Protein AF-A0A540NA92-F1 (afdb_monomer)

pLDDT: mean 74.63, std 14.74, range [37.34, 93.62]

Nearest PDB structures (foldseek):
  7d6d-assembly1_A  TM=3.700E-01  e=7.786E+00  Mus musculus

Structure (mmCIF, N/CA/C/O backbone):
data_AF-A0A540NA92-F1
#
_entry.id   AF-A0A540NA92-F1
#
loop_
_atom_site.group_PDB
_atom_site.id
_atom_site.type_symbol
_atom_site.label_atom_id
_atom_site.label_alt_id
_atom_site.label_comp_id
_atom_site.label_asym_id
_atom_site.label_entity_id
_atom_site.label_seq_id
_atom_site.pdbx_PDB_ins_code
_atom_site.Cartn_x
_atom_site.Cartn_y
_atom_site.Cartn_z
_atom_site.occupancy
_atom_site.B_iso_or_equiv
_atom_site.auth_seq_id
_atom_site.auth_comp_id
_atom_site.auth_asym_id
_atom_site.auth_atom_id
_atom_site.pdbx_PDB_model_num
ATOM 1 N N . MET A 1 1 ? -43.901 -8.564 110.810 1.00 40.88 1 MET A N 1
ATOM 2 C CA . MET A 1 1 ? -44.054 -8.806 109.359 1.00 40.88 1 MET A CA 1
ATOM 3 C C . MET A 1 1 ? -42.676 -8.708 108.721 1.00 40.88 1 MET A C 1
ATOM 5 O O . MET A 1 1 ? -42.005 -7.708 108.930 1.00 40.88 1 MET A O 1
ATOM 9 N N . ASN A 1 2 ? -42.233 -9.790 108.076 1.00 37.34 2 ASN A N 1
ATOM 10 C CA . ASN A 1 2 ? -40.935 -9.941 107.403 1.00 37.34 2 ASN A CA 1
ATOM 11 C C . ASN A 1 2 ? -40.952 -9.217 106.027 1.00 37.34 2 ASN A C 1
ATOM 13 O O . ASN A 1 2 ? -42.042 -9.005 105.492 1.00 37.34 2 ASN A O 1
ATOM 17 N N . PRO A 1 3 ? -39.788 -8.841 105.460 1.00 61.97 3 PRO A N 1
ATOM 18 C CA . PRO A 1 3 ? -39.628 -7.913 104.341 1.00 61.97 3 PRO A CA 1
ATOM 19 C C . PRO A 1 3 ? -39.564 -8.629 102.982 1.00 61.97 3 PRO A C 1
ATOM 21 O O . PRO A 1 3 ? -39.355 -9.839 102.914 1.00 61.97 3 PRO A O 1
ATOM 24 N N . SER A 1 4 ? -39.696 -7.891 101.874 1.00 44.28 4 SER A N 1
ATOM 25 C CA . SER A 1 4 ? -39.421 -8.401 100.518 1.00 44.28 4 SER A CA 1
ATOM 26 C C . SER A 1 4 ? -39.022 -7.279 99.543 1.00 44.28 4 SER A C 1
ATOM 28 O O . SER A 1 4 ? -39.857 -6.530 99.051 1.00 44.28 4 SER A O 1
ATOM 30 N N . ASN A 1 5 ? -37.705 -7.151 99.349 1.00 42.91 5 ASN A N 1
ATOM 31 C CA . ASN A 1 5 ? -36.943 -7.048 98.087 1.00 42.91 5 ASN A CA 1
ATOM 32 C C . ASN A 1 5 ? -37.731 -6.962 96.746 1.00 42.91 5 ASN A C 1
ATOM 34 O O . ASN A 1 5 ? -38.586 -7.807 96.507 1.00 42.91 5 ASN A O 1
ATOM 38 N N . ILE A 1 6 ? -37.433 -6.011 95.827 1.00 49.69 6 ILE A N 1
ATOM 39 C CA . ILE A 1 6 ? -36.539 -6.095 94.610 1.00 49.69 6 ILE A CA 1
ATOM 40 C C . ILE A 1 6 ? -37.362 -5.716 93.334 1.00 49.69 6 ILE A C 1
ATOM 42 O O . ILE A 1 6 ? -38.551 -6.019 93.335 1.00 49.69 6 ILE A O 1
ATOM 46 N N . PRO A 1 7 ? -36.830 -5.172 92.201 1.00 52.94 7 PRO A N 1
ATOM 47 C CA . PRO A 1 7 ? -35.612 -4.383 91.945 1.00 52.94 7 PRO A CA 1
ATOM 48 C C . PRO A 1 7 ? -35.757 -3.199 90.935 1.00 52.94 7 PRO A C 1
ATOM 50 O O . PRO A 1 7 ? -36.749 -2.995 90.243 1.00 52.94 7 PRO A O 1
ATOM 53 N N . ASN A 1 8 ? -34.641 -2.476 90.815 1.00 50.91 8 ASN A N 1
ATOM 54 C CA . ASN A 1 8 ? -34.180 -1.569 89.756 1.00 50.91 8 ASN A CA 1
ATOM 55 C C . ASN A 1 8 ? -34.367 -2.108 88.311 1.00 50.91 8 ASN A C 1
ATOM 57 O O . ASN A 1 8 ? -33.889 -3.202 88.011 1.00 50.91 8 ASN A O 1
ATOM 61 N N . ASN A 1 9 ? -34.950 -1.319 87.394 1.00 48.47 9 ASN A N 1
ATOM 62 C CA . ASN A 1 9 ? -34.928 -1.602 85.951 1.00 48.47 9 ASN A CA 1
ATOM 63 C C . ASN A 1 9 ? -34.452 -0.376 85.152 1.00 48.47 9 ASN A C 1
ATOM 65 O O . ASN A 1 9 ? -35.141 0.637 85.025 1.00 48.47 9 ASN A O 1
ATOM 69 N N . ARG A 1 10 ? -33.228 -0.492 84.630 1.00 47.97 10 ARG A N 1
ATOM 70 C CA . ARG A 1 10 ? -32.594 0.453 83.712 1.00 47.97 10 ARG A CA 1
ATOM 71 C C . ARG A 1 10 ? -33.172 0.214 82.320 1.00 47.97 10 ARG A C 1
ATOM 73 O O . ARG A 1 10 ? -32.903 -0.818 81.711 1.00 47.97 10 ARG A O 1
ATOM 80 N N . ASN A 1 11 ? -33.910 1.188 81.799 1.00 50.62 11 ASN A N 1
ATOM 81 C CA . ASN A 1 11 ? -34.431 1.142 80.437 1.00 50.62 11 ASN A CA 1
ATOM 82 C C . ASN A 1 11 ? -33.278 1.146 79.418 1.00 50.62 11 ASN A C 1
ATOM 84 O O . ASN A 1 11 ? -32.727 2.190 79.066 1.00 50.62 11 ASN A O 1
ATOM 88 N N . HIS A 1 12 ? -32.915 -0.044 78.938 1.00 53.50 12 HIS A N 1
ATOM 89 C CA . HIS A 1 12 ? -32.041 -0.238 77.790 1.00 53.50 12 HIS A CA 1
ATOM 90 C C . HIS A 1 12 ? -32.767 0.214 76.519 1.00 53.50 12 HIS A C 1
ATOM 92 O O . HIS A 1 12 ? -33.680 -0.444 76.025 1.00 53.50 12 HIS A O 1
ATOM 98 N N . ARG A 1 13 ? -32.336 1.350 75.967 1.00 54.34 13 ARG A N 1
ATOM 99 C CA . ARG A 1 13 ? -32.682 1.779 74.609 1.00 54.34 13 ARG A CA 1
ATOM 100 C C . ARG A 1 13 ? -32.098 0.758 73.620 1.00 54.34 13 ARG A C 1
ATOM 102 O O . ARG A 1 13 ? -30.876 0.599 73.614 1.00 54.34 13 ARG A O 1
ATOM 109 N N . PRO A 1 14 ? -32.897 0.091 72.770 1.00 51.38 14 PRO A N 1
ATOM 110 C CA . PRO A 1 14 ? -32.334 -0.779 71.752 1.00 51.38 14 PRO A CA 1
ATOM 111 C C . PRO A 1 14 ? -31.617 0.092 70.715 1.00 51.38 14 PRO A C 1
ATOM 113 O O . PRO A 1 14 ? -32.213 0.949 70.055 1.00 51.38 14 PRO A O 1
ATOM 116 N N . SER A 1 15 ? -30.306 -0.092 70.603 1.00 57.72 15 SER A N 1
ATOM 117 C CA . SER A 1 15 ? -29.506 0.437 69.508 1.00 57.72 15 SER A CA 1
ATOM 118 C C . SER A 1 15 ? -30.006 -0.189 68.202 1.00 57.72 15 SER A C 1
ATOM 120 O O . SER A 1 15 ? -30.020 -1.407 68.043 1.00 57.72 15 SER A O 1
ATOM 122 N N . LYS A 1 16 ? -30.448 0.647 67.252 1.00 57.94 16 LYS A N 1
ATOM 123 C CA . LYS A 1 16 ? -30.740 0.222 65.874 1.00 57.94 16 LYS A CA 1
ATOM 124 C C . LYS A 1 16 ? -29.472 -0.408 65.290 1.00 57.94 16 LYS A C 1
ATOM 126 O O . LYS A 1 16 ? -28.548 0.311 64.913 1.00 57.94 16 LYS A O 1
ATOM 131 N N . VAL A 1 17 ? -29.430 -1.735 65.206 1.00 61.34 17 VAL A N 1
ATOM 132 C CA . VAL A 1 17 ? -28.401 -2.452 64.450 1.00 61.34 17 VAL A CA 1
ATOM 133 C C . VAL A 1 17 ? -28.654 -2.152 62.976 1.00 61.34 17 VAL A C 1
ATOM 135 O O . VAL A 1 17 ? -29.637 -2.595 62.387 1.00 61.34 17 VAL A O 1
ATOM 138 N N . ARG A 1 18 ? -27.803 -1.304 62.396 1.00 61.91 18 ARG A N 1
ATOM 139 C CA . ARG A 1 18 ? -27.810 -0.994 60.965 1.00 61.91 18 ARG A CA 1
ATOM 140 C C . ARG A 1 18 ? -27.461 -2.298 60.230 1.00 61.91 18 ARG A C 1
ATOM 142 O O . ARG A 1 18 ? -26.431 -2.883 60.569 1.00 61.91 18 ARG A O 1
ATOM 149 N N . PRO A 1 19 ? -28.281 -2.787 59.281 1.00 62.75 19 PRO A N 1
ATOM 150 C CA . PRO A 1 19 ? -27.953 -4.012 58.565 1.00 62.75 19 PRO A CA 1
ATOM 151 C C . PRO A 1 19 ? -26.602 -3.835 57.856 1.00 62.75 19 PRO A C 1
ATOM 153 O O . PRO A 1 19 ? -26.293 -2.722 57.409 1.00 62.75 19 PRO A O 1
ATOM 156 N N . PRO A 1 20 ? -25.771 -4.888 57.777 1.00 63.50 20 PRO A N 1
ATOM 157 C CA . PRO A 1 20 ? -24.495 -4.803 57.091 1.00 63.50 20 PRO A CA 1
ATOM 158 C C . PRO A 1 20 ? -24.763 -4.420 55.638 1.00 63.50 20 PRO A C 1
ATOM 160 O O . PRO A 1 20 ? -25.493 -5.104 54.922 1.00 63.50 20 PRO A O 1
ATOM 163 N N . LEU A 1 21 ? -24.200 -3.287 55.216 1.00 64.69 21 LEU A N 1
ATOM 164 C CA . LEU A 1 21 ? -24.206 -2.879 53.820 1.00 64.69 21 LEU A CA 1
ATOM 165 C C . LEU A 1 21 ? -23.553 -4.010 53.024 1.00 64.69 21 LEU A C 1
ATOM 167 O O . LEU A 1 21 ? -22.350 -4.247 53.157 1.00 64.69 21 LEU A O 1
ATOM 171 N N . SER A 1 22 ? -24.362 -4.719 52.236 1.00 61.19 22 SER A N 1
ATOM 172 C CA . SER A 1 22 ? -23.887 -5.636 51.208 1.00 61.19 22 SER A CA 1
ATOM 173 C C . SER A 1 22 ? -22.955 -4.840 50.302 1.00 61.19 22 SER A C 1
ATOM 175 O O . SER A 1 22 ? -23.389 -3.995 49.512 1.00 61.19 22 SER A O 1
ATOM 177 N N . ARG A 1 23 ? -21.648 -5.025 50.499 1.00 59.03 23 ARG A N 1
ATOM 178 C CA . ARG A 1 23 ? -20.625 -4.443 49.641 1.00 59.03 23 ARG A CA 1
ATOM 179 C C . ARG A 1 23 ? -20.808 -5.088 48.277 1.00 59.03 23 ARG A C 1
ATOM 181 O O . ARG A 1 23 ? -20.416 -6.230 48.077 1.00 59.03 23 ARG A O 1
ATOM 188 N N . HIS A 1 24 ? -21.423 -4.353 47.354 1.00 62.16 24 HIS A N 1
ATOM 189 C CA . HIS A 1 24 ? -21.333 -4.672 45.940 1.00 62.16 24 HIS A CA 1
ATOM 190 C C . HIS A 1 24 ? -19.855 -4.640 45.572 1.00 62.16 24 HIS A C 1
ATOM 1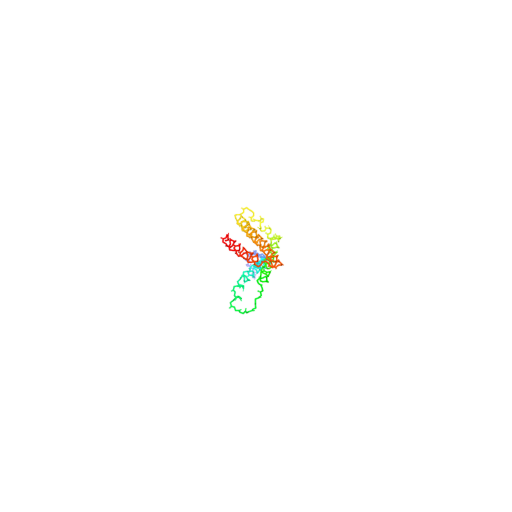92 O O . HIS A 1 24 ? -19.236 -3.574 45.542 1.00 62.16 24 HIS A O 1
ATOM 198 N N . THR A 1 25 ? -19.291 -5.816 45.327 1.00 53.84 25 THR A N 1
ATOM 199 C CA . THR A 1 25 ? -17.990 -5.977 44.695 1.00 53.84 25 THR A CA 1
ATOM 200 C C . THR A 1 25 ? -18.099 -5.346 43.313 1.00 53.84 25 THR A C 1
ATOM 202 O O . THR A 1 25 ? -18.573 -5.968 42.367 1.00 53.84 25 THR A O 1
ATOM 205 N N . ARG A 1 26 ? -17.750 -4.062 43.198 1.00 58.91 26 ARG A N 1
ATOM 206 C CA . ARG A 1 26 ? -17.589 -3.421 41.897 1.00 58.91 26 ARG A CA 1
ATOM 207 C C . ARG A 1 26 ? -16.410 -4.116 41.236 1.00 58.91 26 ARG A C 1
ATOM 209 O O . ARG A 1 26 ? -15.281 -3.989 41.700 1.00 58.91 26 ARG A O 1
ATOM 216 N N . SER A 1 27 ? -16.704 -4.907 40.212 1.00 62.69 27 SER A N 1
ATOM 217 C CA . SER A 1 27 ? -15.715 -5.552 39.361 1.00 62.69 27 SER A CA 1
ATOM 218 C C . SER A 1 27 ? -14.734 -4.497 38.864 1.00 62.69 27 SER A C 1
ATOM 220 O O . SER A 1 27 ? -15.103 -3.581 38.131 1.00 62.69 27 SER A O 1
ATOM 222 N N . ILE A 1 28 ? -13.489 -4.619 39.311 1.00 53.25 28 ILE A N 1
ATOM 223 C CA . ILE A 1 28 ? -12.360 -3.887 38.760 1.00 53.25 28 ILE A CA 1
ATOM 224 C C . ILE A 1 28 ? -12.119 -4.447 37.358 1.00 53.25 28 ILE A C 1
ATOM 226 O O . ILE A 1 28 ? -11.709 -5.594 37.196 1.00 53.25 28 ILE A O 1
ATOM 230 N N . SER A 1 29 ? -12.469 -3.683 36.325 1.00 62.66 29 SER A N 1
ATOM 231 C CA . SER A 1 29 ? -12.118 -4.049 34.955 1.00 62.66 29 SER A CA 1
ATOM 232 C C . SER A 1 29 ? -10.597 -4.130 34.867 1.00 62.66 29 SER A C 1
ATOM 234 O O . SER A 1 29 ? -9.909 -3.150 35.162 1.00 62.66 29 SER A O 1
ATOM 236 N N . LEU A 1 30 ? -10.088 -5.307 34.498 1.00 61.88 30 LEU A N 1
ATOM 237 C CA . LEU A 1 30 ? -8.681 -5.523 34.166 1.00 61.88 30 LEU A CA 1
ATOM 238 C C . LEU A 1 30 ? -8.221 -4.465 33.150 1.00 61.88 30 LEU A C 1
ATOM 240 O O . LEU A 1 30 ? -9.042 -4.013 32.344 1.00 61.88 30 LEU A O 1
ATOM 244 N N . PRO A 1 31 ? -6.933 -4.075 33.155 1.00 54.28 31 PRO A N 1
ATOM 245 C CA . PRO A 1 31 ? -6.407 -3.195 32.125 1.00 54.28 31 PRO A CA 1
ATOM 246 C C . PRO A 1 31 ? -6.709 -3.836 30.773 1.00 54.28 31 PRO A C 1
ATOM 248 O O . PRO A 1 31 ? -6.252 -4.941 30.482 1.00 54.28 31 PRO A O 1
ATOM 251 N N . THR A 1 32 ? -7.529 -3.170 29.962 1.00 61.12 32 THR A N 1
ATOM 252 C CA . THR A 1 32 ? -7.733 -3.564 28.573 1.00 61.12 32 THR A CA 1
ATOM 253 C C . THR A 1 32 ? -6.388 -3.395 27.890 1.00 61.12 32 THR A C 1
ATOM 255 O O . THR A 1 32 ? -5.993 -2.275 27.558 1.00 61.12 32 THR A O 1
ATOM 258 N N . GLY A 1 33 ? -5.649 -4.495 27.744 1.00 60.03 33 GLY A N 1
ATOM 259 C CA . GLY A 1 33 ? -4.483 -4.530 26.875 1.00 60.03 33 GLY A CA 1
ATOM 260 C C . GLY A 1 33 ? -4.862 -4.014 25.482 1.00 60.03 33 GLY A C 1
ATOM 261 O O . GLY A 1 33 ? -6.047 -4.020 25.122 1.00 60.03 33 GLY A O 1
ATOM 262 N N . PRO A 1 34 ? -3.888 -3.530 24.694 1.00 61.91 34 PRO A N 1
ATOM 263 C CA . PRO A 1 34 ? -4.162 -3.101 23.331 1.00 61.91 34 PRO A CA 1
ATOM 264 C C . PRO A 1 34 ? -4.895 -4.222 22.587 1.00 61.91 34 PRO A C 1
ATOM 266 O O . PRO A 1 34 ? 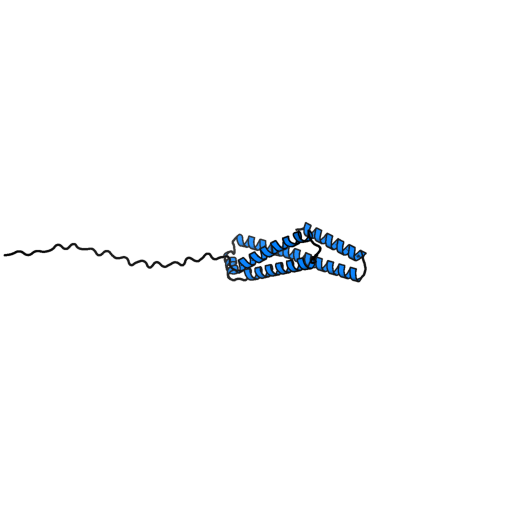-4.504 -5.388 22.658 1.00 61.91 34 PRO A O 1
ATOM 269 N N . HIS A 1 35 ? -5.994 -3.856 21.925 1.00 66.94 35 HIS A N 1
ATOM 270 C CA . HIS A 1 35 ? -6.840 -4.785 21.181 1.00 66.94 35 HIS A CA 1
ATOM 271 C C . HIS A 1 35 ? -5.964 -5.656 20.260 1.00 66.94 35 HIS A C 1
ATOM 273 O O . HIS A 1 35 ? -5.063 -5.101 19.624 1.00 66.94 35 HIS A O 1
ATOM 279 N N . PRO A 1 36 ? -6.198 -6.978 20.146 1.00 74.88 36 PRO A N 1
ATOM 280 C CA . PRO A 1 36 ? -5.315 -7.891 19.407 1.00 74.88 36 PRO A CA 1
ATOM 281 C C . PRO A 1 36 ? -5.002 -7.413 17.979 1.00 74.88 36 PRO A C 1
ATOM 283 O O . PRO A 1 36 ? -3.868 -7.527 17.530 1.00 74.88 36 PRO A O 1
ATOM 286 N N . PHE A 1 37 ? -5.962 -6.766 17.314 1.00 75.06 37 PHE A N 1
ATOM 287 C CA . PHE A 1 37 ? -5.770 -6.154 15.991 1.00 75.06 37 PHE A CA 1
ATOM 288 C C . PHE A 1 37 ? -4.795 -4.966 15.981 1.00 75.06 37 PHE A C 1
ATOM 290 O O . PHE A 1 37 ? -3.986 -4.844 15.068 1.00 75.06 37 PHE A O 1
ATOM 297 N N . ILE A 1 38 ? -4.816 -4.111 17.007 1.00 80.56 38 ILE A N 1
ATOM 298 C CA . ILE A 1 38 ? -3.872 -2.988 17.126 1.00 80.56 38 ILE A CA 1
ATOM 299 C C . ILE A 1 38 ? -2.461 -3.521 17.394 1.00 80.56 38 ILE A C 1
ATOM 301 O O . ILE A 1 38 ? -1.487 -3.004 16.853 1.00 80.56 38 ILE A O 1
ATOM 305 N N . SER A 1 39 ? -2.346 -4.570 18.209 1.00 82.94 39 SER A N 1
ATOM 306 C CA . SER A 1 39 ? -1.071 -5.245 18.470 1.00 82.94 39 SER A CA 1
ATOM 307 C C . SER A 1 39 ? -0.498 -5.868 17.195 1.00 82.94 39 SER A C 1
ATOM 309 O O . SER A 1 39 ? 0.668 -5.637 16.884 1.00 82.94 39 SER A O 1
ATOM 311 N N . HIS A 1 40 ? -1.335 -6.556 16.416 1.00 83.62 40 HIS A N 1
ATOM 312 C CA . HIS A 1 40 ? -0.961 -7.137 15.127 1.00 83.62 40 HIS A CA 1
ATOM 313 C C . HIS A 1 40 ? -0.519 -6.062 14.121 1.00 83.62 40 HIS A C 1
ATOM 315 O O . HIS A 1 40 ? 0.535 -6.178 13.504 1.00 83.62 40 HIS A O 1
ATOM 321 N N . LEU A 1 41 ? -1.248 -4.945 14.021 1.00 86.00 41 LEU A N 1
ATOM 322 C CA . LEU A 1 41 ? -0.859 -3.826 13.159 1.00 86.00 41 LEU A CA 1
ATOM 323 C C . LEU A 1 41 ? 0.514 -3.251 13.536 1.00 86.00 41 LEU A C 1
ATOM 325 O O . LEU A 1 41 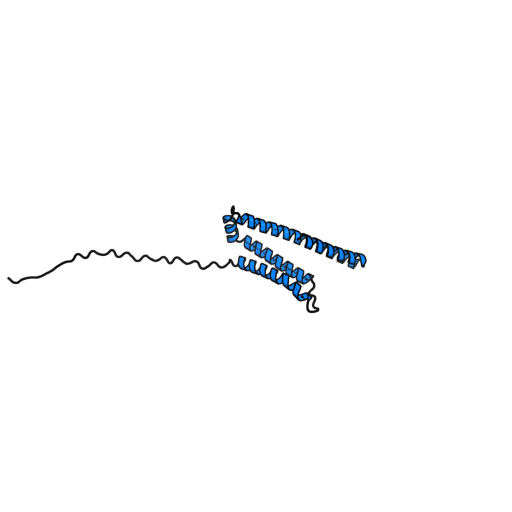? 1.344 -2.987 12.666 1.00 86.00 41 LEU A O 1
ATOM 329 N N . LYS A 1 42 ? 0.783 -3.088 14.836 1.00 87.25 42 LYS A N 1
ATOM 330 C CA . LYS A 1 42 ? 2.093 -2.627 15.320 1.00 87.25 42 LYS A CA 1
ATOM 331 C C . LYS A 1 42 ? 3.215 -3.605 14.977 1.00 87.25 42 LYS A C 1
ATOM 333 O O . LYS A 1 42 ? 4.310 -3.160 14.643 1.00 87.25 42 LYS A O 1
ATOM 338 N N . GLU A 1 43 ? 2.950 -4.905 15.045 1.00 89.12 43 GLU A N 1
ATOM 339 C CA . GLU A 1 43 ? 3.905 -5.946 14.667 1.00 89.12 43 GLU A CA 1
ATOM 340 C C . GLU A 1 43 ? 4.248 -5.888 13.172 1.00 89.12 43 GLU A C 1
ATOM 342 O O . GLU A 1 43 ? 5.428 -5.871 12.824 1.00 89.12 43 GLU A O 1
ATOM 347 N N . HIS A 1 44 ? 3.250 -5.739 12.292 1.00 88.31 44 HIS A N 1
ATOM 348 C CA . HIS A 1 44 ? 3.469 -5.566 10.847 1.00 88.31 44 HIS A CA 1
ATOM 349 C C . HIS A 1 44 ? 4.303 -4.319 10.524 1.00 88.31 44 HIS A C 1
ATOM 351 O O . HIS A 1 44 ? 5.223 -4.380 9.706 1.00 88.31 44 HIS A O 1
ATOM 357 N N . ILE A 1 45 ? 4.049 -3.198 11.209 1.00 90.06 45 ILE A N 1
ATOM 358 C CA . ILE A 1 45 ? 4.857 -1.974 11.061 1.00 90.06 45 ILE A CA 1
ATOM 359 C C . ILE A 1 45 ? 6.306 -2.223 11.494 1.00 90.06 45 ILE A C 1
ATOM 361 O O . ILE A 1 45 ? 7.234 -1.874 10.763 1.00 90.06 45 ILE A O 1
ATOM 365 N N . ALA A 1 46 ? 6.513 -2.835 12.662 1.00 90.06 46 ALA A N 1
ATOM 366 C CA . ALA A 1 46 ? 7.850 -3.134 13.173 1.00 90.06 46 ALA A CA 1
ATOM 367 C C . ALA A 1 46 ? 8.606 -4.111 12.255 1.00 90.06 46 ALA A C 1
ATOM 369 O O . ALA A 1 46 ? 9.798 -3.931 12.005 1.00 90.06 46 ALA A O 1
ATOM 370 N N . SER A 1 47 ? 7.901 -5.101 11.704 1.00 89.88 47 SER A N 1
ATOM 371 C CA . SER A 1 47 ? 8.436 -6.064 10.741 1.00 89.88 47 SER A CA 1
ATOM 372 C C . SER A 1 47 ? 8.886 -5.395 9.440 1.00 89.88 47 SER A C 1
ATOM 374 O O . SER A 1 47 ? 9.984 -5.659 8.954 1.00 89.88 47 SER A O 1
ATOM 376 N N . LEU A 1 48 ? 8.089 -4.477 8.886 1.00 87.88 48 LEU A N 1
ATOM 377 C CA . LEU A 1 48 ? 8.492 -3.713 7.700 1.00 87.88 48 LEU A CA 1
ATOM 378 C C . LEU A 1 48 ? 9.687 -2.802 7.972 1.00 87.88 48 LEU A C 1
ATOM 380 O O . LEU A 1 48 ? 10.579 -2.673 7.130 1.00 87.88 48 LEU A O 1
ATOM 384 N N . GLN A 1 49 ? 9.722 -2.172 9.146 1.00 88.69 49 GLN A N 1
ATOM 385 C CA . GLN A 1 49 ? 10.848 -1.337 9.544 1.00 88.69 49 GLN A CA 1
ATOM 386 C C . GLN A 1 49 ? 12.132 -2.159 9.653 1.00 88.69 49 GLN A C 1
ATOM 388 O O . GLN A 1 49 ? 13.137 -1.753 9.078 1.00 88.69 49 GLN A O 1
ATOM 393 N N . SER A 1 50 ? 12.111 -3.320 10.315 1.00 87.56 50 SER A N 1
ATOM 394 C CA . SER A 1 50 ? 13.289 -4.191 10.419 1.00 87.56 50 SER A CA 1
ATOM 395 C C . SER A 1 50 ? 13.717 -4.746 9.055 1.00 87.56 50 SER A C 1
ATOM 397 O O . SER A 1 50 ? 14.908 -4.739 8.736 1.00 87.56 50 SER A O 1
ATOM 399 N N . PHE A 1 51 ? 12.758 -5.121 8.203 1.00 86.38 51 PHE A N 1
ATOM 400 C CA . PHE A 1 51 ? 13.020 -5.585 6.842 1.00 86.38 51 PHE A CA 1
ATOM 401 C C . PHE A 1 51 ? 13.725 -4.527 5.985 1.00 86.38 51 PHE A C 1
ATOM 403 O O . PHE A 1 51 ? 14.682 -4.850 5.281 1.00 86.38 51 PHE A O 1
ATOM 410 N N . LYS A 1 52 ? 13.327 -3.252 6.091 1.00 82.00 52 LYS A N 1
ATOM 411 C CA . LYS A 1 52 ? 13.991 -2.139 5.393 1.00 82.00 52 LYS A CA 1
ATOM 412 C C . LYS A 1 52 ? 15.498 -2.097 5.675 1.00 82.00 52 LYS A C 1
ATOM 414 O O . LYS A 1 52 ? 16.282 -1.847 4.765 1.00 82.00 52 LYS A O 1
ATOM 419 N N . TYR A 1 53 ? 15.911 -2.361 6.915 1.00 76.88 53 TYR A N 1
ATOM 420 C CA . TYR A 1 53 ? 17.324 -2.332 7.308 1.00 76.88 53 TYR A CA 1
ATOM 421 C C . TYR A 1 53 ? 18.093 -3.607 6.918 1.00 76.88 53 TYR A C 1
ATOM 423 O O . TYR A 1 53 ? 19.317 -3.571 6.837 1.00 76.88 53 TYR A O 1
ATOM 431 N N . SER A 1 54 ? 17.402 -4.712 6.617 1.00 73.62 54 SER A N 1
ATOM 432 C CA . SER A 1 54 ? 18.033 -5.999 6.278 1.00 73.62 54 SER A CA 1
ATOM 433 C C . SER A 1 54 ? 18.810 -5.989 4.950 1.00 73.62 54 SER A C 1
ATOM 435 O O . SER A 1 54 ? 19.821 -6.679 4.822 1.00 73.62 54 SER A O 1
ATOM 437 N N . TYR A 1 55 ? 18.400 -5.165 3.981 1.00 66.06 55 TYR A N 1
ATOM 438 C CA . TYR A 1 55 ? 19.074 -5.057 2.679 1.00 66.06 55 TYR A CA 1
ATOM 439 C C . TYR A 1 55 ? 20.431 -4.357 2.760 1.00 66.06 55 TYR A C 1
ATOM 441 O O . TYR A 1 55 ? 21.356 -4.687 2.026 1.00 66.06 55 TYR A O 1
ATOM 449 N N . SER A 1 56 ? 20.578 -3.400 3.680 1.00 57.03 56 SER A N 1
ATOM 450 C CA . SER A 1 56 ? 21.820 -2.631 3.801 1.00 57.03 56 SER A CA 1
ATOM 451 C C . SER A 1 56 ? 22.980 -3.461 4.364 1.00 57.03 56 SER A C 1
ATOM 453 O O . SER A 1 56 ? 24.135 -3.094 4.167 1.00 57.03 56 SER A O 1
ATOM 455 N N . THR A 1 57 ? 22.687 -4.560 5.065 1.00 52.91 57 THR A N 1
ATOM 456 C CA . THR A 1 57 ? 23.682 -5.371 5.787 1.00 52.91 57 THR A CA 1
ATOM 457 C C . THR A 1 57 ? 24.210 -6.542 4.951 1.00 52.91 57 THR A C 1
ATOM 459 O O . THR A 1 57 ? 25.323 -7.004 5.180 1.00 52.91 57 THR A O 1
ATOM 462 N N . THR A 1 58 ? 23.447 -7.017 3.963 1.00 51.34 58 THR A N 1
ATOM 463 C CA . THR A 1 58 ? 23.772 -8.225 3.177 1.00 51.34 58 THR A CA 1
ATOM 464 C C . THR A 1 58 ? 24.684 -7.964 1.976 1.00 51.34 58 THR A C 1
ATOM 466 O O . THR A 1 58 ? 25.341 -8.887 1.508 1.00 51.34 58 THR A O 1
ATOM 469 N N . ASN A 1 59 ? 24.827 -6.713 1.528 1.00 48.94 59 ASN A N 1
ATOM 470 C CA . ASN A 1 59 ? 25.747 -6.365 0.434 1.00 48.94 59 ASN A CA 1
ATOM 471 C C . ASN A 1 59 ? 27.228 -6.278 0.856 1.00 48.94 59 ASN A C 1
ATOM 473 O O . ASN A 1 59 ? 28.095 -6.158 -0.008 1.00 48.94 59 ASN A O 1
ATOM 477 N N . SER A 1 60 ? 27.533 -6.332 2.157 1.00 46.59 60 SER A N 1
ATOM 478 C CA . SER A 1 60 ? 28.904 -6.177 2.676 1.00 46.59 60 SER A CA 1
ATOM 479 C C . SER A 1 60 ? 29.662 -7.498 2.829 1.00 46.59 60 SER A C 1
ATOM 481 O O . SER A 1 60 ? 30.880 -7.493 2.998 1.00 46.59 60 SER A O 1
ATOM 483 N N . SER A 1 61 ? 28.974 -8.636 2.770 1.00 46.81 61 SER A N 1
ATOM 484 C CA . SER A 1 61 ? 29.594 -9.934 3.006 1.00 46.81 61 SER A CA 1
ATOM 485 C C . SER A 1 61 ? 28.832 -11.036 2.282 1.00 46.81 61 SER A C 1
ATOM 487 O O . SER A 1 61 ? 27.690 -11.327 2.607 1.00 46.81 61 SER A O 1
ATOM 489 N N . SER A 1 62 ? 29.538 -11.712 1.377 1.00 41.16 62 SER A N 1
ATOM 490 C CA . SER A 1 62 ? 29.210 -12.985 0.720 1.00 41.16 62 SER A CA 1
ATOM 491 C C . SER A 1 62 ? 28.397 -12.960 -0.586 1.00 41.16 62 SER A C 1
ATOM 493 O O . SER A 1 62 ? 27.396 -12.284 -0.780 1.00 41.16 62 SER A O 1
ATOM 495 N N . SER A 1 63 ? 28.920 -13.762 -1.508 1.00 46.91 63 SER A N 1
ATOM 496 C CA . SER A 1 63 ? 28.631 -13.977 -2.925 1.00 46.91 63 SER A CA 1
ATOM 497 C C . SER A 1 63 ? 27.292 -14.666 -3.231 1.00 46.91 63 SER A C 1
ATOM 499 O O . SER A 1 63 ? 27.147 -15.301 -4.274 1.00 46.91 63 SER A O 1
ATOM 501 N N . SER A 1 64 ? 26.298 -14.541 -2.353 1.00 47.50 64 SER A N 1
ATOM 502 C CA . SER A 1 64 ? 24.939 -15.040 -2.574 1.00 47.50 64 SER A CA 1
ATOM 503 C C . SER A 1 64 ? 24.005 -13.858 -2.801 1.00 47.50 64 SER A C 1
ATOM 505 O O . SER A 1 64 ? 23.295 -13.422 -1.896 1.00 47.50 64 SER A O 1
ATOM 507 N N . SER A 1 65 ? 24.027 -13.305 -4.014 1.00 53.88 65 SER A N 1
ATOM 508 C CA . SER A 1 65 ? 23.066 -12.290 -4.430 1.00 53.88 65 SER A CA 1
ATOM 509 C C . SER A 1 65 ? 21.682 -12.934 -4.526 1.00 53.88 65 SER A C 1
ATOM 511 O O . SER A 1 65 ? 21.296 -13.406 -5.597 1.00 53.88 65 SER A O 1
ATOM 513 N N . ALA A 1 66 ? 20.926 -12.968 -3.424 1.00 56.44 66 ALA A N 1
ATOM 514 C CA . ALA A 1 66 ? 19.475 -13.004 -3.551 1.00 56.44 66 ALA A CA 1
ATOM 515 C C . ALA A 1 66 ? 19.121 -11.818 -4.461 1.00 56.44 66 ALA A C 1
ATOM 517 O O . ALA A 1 66 ? 19.535 -10.688 -4.166 1.00 56.44 66 ALA A O 1
ATOM 518 N N . PRO A 1 67 ? 18.513 -12.058 -5.631 1.00 70.12 67 PRO A N 1
ATOM 519 C CA . PRO A 1 67 ? 18.333 -11.005 -6.604 1.00 70.12 67 PRO A CA 1
ATOM 520 C C . PRO A 1 67 ? 17.494 -9.906 -5.956 1.00 70.12 67 PRO A C 1
ATOM 522 O O . PRO A 1 67 ? 16.552 -10.171 -5.214 1.00 70.12 67 PRO A O 1
ATOM 525 N N . PHE A 1 68 ? 17.850 -8.650 -6.221 1.00 74.00 68 PHE A N 1
ATOM 526 C CA . PHE A 1 68 ? 17.128 -7.472 -5.730 1.00 74.00 68 PHE A CA 1
ATOM 527 C C . PHE A 1 68 ? 15.603 -7.579 -5.938 1.00 74.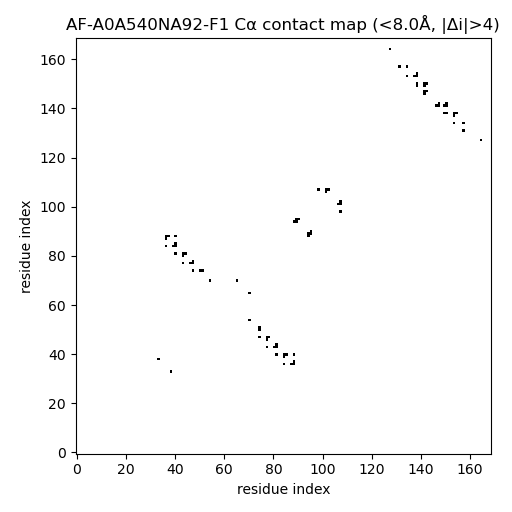00 68 PHE A C 1
ATOM 529 O O . PHE A 1 68 ? 14.831 -7.028 -5.158 1.00 74.00 68 PHE A O 1
ATOM 536 N N . SER A 1 69 ? 15.172 -8.338 -6.953 1.00 75.75 69 SER A N 1
ATOM 537 C CA . SER A 1 69 ? 13.776 -8.703 -7.200 1.00 75.75 69 SER A CA 1
ATOM 538 C C . SER A 1 69 ? 13.106 -9.440 -6.044 1.00 75.75 69 SER A C 1
ATOM 540 O O . SER A 1 69 ? 11.956 -9.137 -5.750 1.00 75.75 69 SER A O 1
ATOM 542 N N . ASP A 1 70 ? 13.791 -10.380 -5.398 1.00 81.81 70 ASP A N 1
ATOM 543 C CA . ASP A 1 70 ? 13.221 -11.224 -4.345 1.00 81.81 70 ASP A CA 1
ATOM 544 C C . ASP A 1 70 ? 13.068 -10.414 -3.063 1.00 81.81 70 ASP A C 1
ATOM 546 O O . ASP A 1 70 ? 12.006 -10.423 -2.444 1.00 81.81 70 ASP A O 1
ATOM 550 N N . TRP A 1 71 ? 14.087 -9.615 -2.728 1.00 83.94 71 TRP A N 1
ATOM 551 C CA . TRP A 1 71 ? 13.997 -8.645 -1.639 1.00 83.94 71 TRP A CA 1
ATOM 552 C C . TRP A 1 71 ? 12.871 -7.631 -1.882 1.00 83.94 71 TRP A C 1
ATOM 554 O O . TRP A 1 71 ? 12.067 -7.356 -0.990 1.00 83.94 71 TRP A O 1
ATOM 564 N N . LEU A 1 72 ? 12.763 -7.102 -3.103 1.00 82.50 72 LEU A N 1
ATOM 565 C CA . LEU A 1 72 ? 11.693 -6.177 -3.451 1.00 82.50 72 LEU A CA 1
ATOM 566 C C . LEU A 1 72 ? 10.321 -6.858 -3.339 1.00 82.50 72 LEU A C 1
ATOM 568 O O . LEU A 1 72 ? 9.418 -6.295 -2.731 1.00 82.50 72 LEU A O 1
ATOM 572 N N . CYS A 1 73 ? 10.157 -8.069 -3.874 1.00 85.06 73 CYS A N 1
ATOM 573 C CA . CYS A 1 73 ? 8.897 -8.813 -3.839 1.00 85.06 73 CYS A CA 1
ATOM 574 C C . CYS A 1 73 ? 8.451 -9.126 -2.404 1.00 85.06 73 CYS A C 1
ATOM 576 O O . CYS A 1 73 ? 7.282 -8.933 -2.062 1.00 85.06 73 CYS A O 1
ATOM 578 N N . GLU A 1 74 ? 9.387 -9.519 -1.544 1.00 88.38 74 GLU A N 1
ATOM 579 C CA . GLU A 1 74 ? 9.142 -9.749 -0.121 1.00 88.38 74 GLU A CA 1
ATOM 580 C C . GLU A 1 74 ? 8.716 -8.455 0.593 1.00 88.38 74 GLU A C 1
ATOM 582 O O . GLU A 1 74 ? 7.716 -8.433 1.312 1.00 88.38 74 GLU A O 1
ATOM 587 N N . GLY A 1 75 ? 9.409 -7.340 0.335 1.00 88.12 75 GLY A N 1
ATOM 588 C CA . GLY A 1 75 ? 9.039 -6.033 0.882 1.00 88.12 75 GLY A CA 1
ATOM 589 C C . GLY A 1 75 ? 7.643 -5.579 0.450 1.00 88.12 75 GLY A C 1
ATOM 590 O O . GLY A 1 75 ? 6.867 -5.082 1.267 1.00 88.12 75 GLY A O 1
ATOM 591 N N . LEU A 1 76 ? 7.294 -5.798 -0.821 1.00 86.75 76 LEU A N 1
ATOM 592 C CA . LE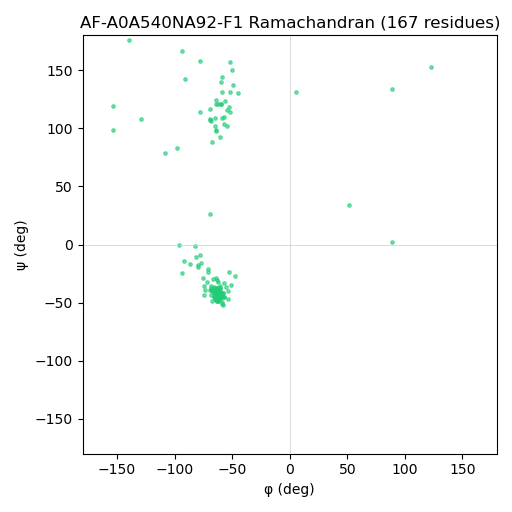U A 1 76 ? 5.963 -5.506 -1.357 1.00 86.75 76 LEU A CA 1
ATOM 593 C C . LEU A 1 76 ? 4.875 -6.391 -0.748 1.00 86.75 76 LEU A C 1
ATOM 595 O O . LEU A 1 76 ? 3.771 -5.910 -0.489 1.00 86.75 76 LEU A O 1
ATOM 599 N N . THR A 1 77 ? 5.181 -7.663 -0.500 1.00 89.62 77 THR A N 1
ATOM 600 C CA . THR A 1 77 ? 4.259 -8.606 0.144 1.00 89.62 77 THR A CA 1
ATOM 601 C C . THR A 1 77 ? 3.957 -8.161 1.572 1.00 89.62 77 THR A C 1
ATOM 603 O O . THR A 1 77 ? 2.795 -7.978 1.924 1.00 89.62 77 THR A O 1
ATOM 606 N N . ARG A 1 78 ? 4.988 -7.821 2.351 1.00 90.00 78 ARG A N 1
ATOM 607 C CA . ARG A 1 78 ? 4.820 -7.284 3.711 1.00 90.00 78 ARG A CA 1
ATOM 608 C C . ARG A 1 78 ? 4.038 -5.970 3.737 1.00 90.00 78 ARG A C 1
ATOM 610 O O . ARG A 1 78 ? 3.229 -5.747 4.634 1.00 90.00 78 ARG A O 1
ATOM 617 N N . LEU A 1 79 ? 4.249 -5.094 2.751 1.00 89.31 79 LEU A N 1
ATOM 618 C CA . LEU A 1 79 ? 3.491 -3.844 2.629 1.00 89.31 79 LEU A CA 1
ATOM 619 C C . LEU A 1 79 ? 2.007 -4.103 2.344 1.00 89.31 79 LEU A C 1
ATOM 621 O O . LEU A 1 79 ? 1.144 -3.428 2.907 1.00 89.31 79 LEU A O 1
ATOM 625 N N . LYS A 1 80 ? 1.707 -5.095 1.501 1.00 89.81 80 LYS A N 1
ATOM 626 C CA . LYS A 1 80 ? 0.337 -5.543 1.237 1.00 89.81 80 LYS A CA 1
ATOM 627 C C . LYS A 1 80 ? -0.324 -6.089 2.506 1.00 89.81 80 LYS A C 1
ATOM 629 O O . LYS A 1 80 ? -1.467 -5.725 2.779 1.00 89.81 80 LYS A O 1
ATOM 634 N N . ASP A 1 81 ? 0.383 -6.903 3.282 1.00 90.19 81 ASP A N 1
ATOM 635 C CA . ASP A 1 81 ? -0.147 -7.485 4.520 1.00 90.19 81 ASP A CA 1
ATOM 636 C C . ASP A 1 81 ? -0.421 -6.410 5.580 1.00 90.19 81 ASP A C 1
ATOM 638 O O . ASP A 1 81 ? -1.495 -6.402 6.187 1.00 90.19 81 ASP A O 1
ATOM 642 N N . LEU A 1 82 ? 0.480 -5.428 5.728 1.00 90.81 82 LEU A N 1
ATOM 643 C CA . LEU A 1 82 ? 0.242 -4.263 6.584 1.00 90.81 82 LEU A CA 1
ATOM 644 C C . LEU A 1 82 ? -1.014 -3.496 6.146 1.00 90.81 82 LEU A C 1
ATOM 646 O O . LEU A 1 82 ? -1.832 -3.122 6.987 1.00 90.81 82 LEU A O 1
ATOM 650 N N . HIS A 1 83 ? -1.181 -3.266 4.840 1.00 88.50 83 HIS A N 1
ATOM 651 C CA . HIS A 1 83 ? -2.356 -2.574 4.314 1.00 88.50 83 HIS A CA 1
ATOM 652 C C . HIS A 1 83 ? -3.650 -3.354 4.593 1.00 88.50 83 HIS A C 1
ATOM 654 O O . HIS A 1 83 ? -4.667 -2.754 4.938 1.00 88.50 83 HIS A O 1
ATOM 660 N N . HIS A 1 84 ? -3.631 -4.684 4.478 1.00 90.25 84 HIS A N 1
ATOM 661 C CA . HIS A 1 84 ? -4.790 -5.515 4.802 1.00 90.25 84 HIS A CA 1
ATOM 662 C C . HIS A 1 84 ? -5.126 -5.460 6.299 1.00 90.25 84 HIS A C 1
ATOM 664 O O . HIS A 1 84 ? -6.271 -5.203 6.662 1.00 90.25 84 HIS A O 1
ATOM 670 N N . CYS A 1 85 ? -4.114 -5.577 7.164 1.00 89.62 85 CYS A N 1
ATOM 671 C CA . CYS A 1 85 ? -4.285 -5.451 8.610 1.00 89.62 85 CYS A CA 1
ATOM 672 C C . CYS A 1 85 ? -4.833 -4.071 9.020 1.00 89.62 85 CYS A C 1
ATOM 674 O O . CYS A 1 85 ? -5.603 -3.962 9.981 1.00 89.62 85 CYS A O 1
ATOM 676 N N . LEU A 1 86 ? -4.429 -3.006 8.322 1.00 90.00 86 LEU A N 1
ATOM 677 C CA . LEU A 1 86 ? -4.953 -1.657 8.526 1.00 90.00 86 LEU A CA 1
ATOM 678 C C . LEU A 1 86 ? -6.440 -1.574 8.158 1.00 90.00 86 LEU A C 1
ATOM 680 O O . LEU A 1 86 ? -7.214 -1.046 8.957 1.00 90.00 86 LEU A O 1
ATOM 684 N N . ASP A 1 87 ? -6.844 -2.122 7.007 1.00 89.94 87 ASP A N 1
ATOM 685 C CA . ASP A 1 87 ? -8.257 -2.176 6.599 1.00 89.94 87 ASP A CA 1
ATOM 686 C C . ASP A 1 87 ? -9.097 -2.930 7.636 1.00 89.94 87 ASP A C 1
ATOM 688 O O . ASP A 1 87 ? -10.076 -2.386 8.148 1.00 89.94 87 ASP A O 1
ATOM 692 N N . ASP A 1 88 ? -8.661 -4.122 8.051 1.00 90.19 88 ASP A N 1
ATOM 693 C CA . ASP A 1 88 ? -9.354 -4.910 9.075 1.00 90.19 88 ASP A CA 1
ATOM 694 C C . ASP A 1 88 ? -9.515 -4.121 10.379 1.00 90.19 88 ASP A C 1
ATOM 696 O O . ASP A 1 88 ? -10.606 -4.046 10.949 1.00 90.19 88 ASP A O 1
ATOM 700 N N . THR A 1 89 ? -8.448 -3.448 10.821 1.00 88.06 89 THR A N 1
ATOM 701 C CA . THR A 1 89 ? -8.466 -2.624 12.037 1.00 88.06 89 THR A CA 1
ATOM 702 C C . THR A 1 89 ? -9.449 -1.457 11.925 1.00 88.06 89 THR A C 1
ATOM 704 O O . THR A 1 89 ? -10.121 -1.134 12.906 1.00 88.06 89 THR A O 1
ATOM 707 N N . LEU A 1 90 ? -9.578 -0.831 10.751 1.00 87.50 90 LEU A N 1
ATOM 708 C CA . LEU A 1 90 ? -10.516 0.271 10.505 1.00 87.50 90 LEU A CA 1
ATOM 709 C C . LEU A 1 90 ? -11.971 -0.199 10.370 1.00 87.50 90 LEU A C 1
ATOM 711 O O . LEU A 1 90 ? -12.895 0.544 10.715 1.00 87.50 90 LEU A O 1
ATOM 715 N N . ARG A 1 91 ? -12.194 -1.430 9.902 1.00 89.12 91 ARG A N 1
ATOM 716 C CA . ARG A 1 91 ? -13.529 -2.038 9.782 1.00 89.12 91 ARG A CA 1
ATOM 717 C C . ARG A 1 91 ? -14.098 -2.525 11.110 1.00 89.12 91 ARG A C 1
ATOM 719 O O . ARG A 1 91 ? -15.306 -2.744 11.197 1.00 89.12 91 ARG A O 1
ATOM 726 N N . LEU A 1 92 ? -13.271 -2.671 12.146 1.00 89.19 92 LEU A N 1
ATOM 727 C CA . LEU A 1 92 ? -13.738 -3.085 13.465 1.00 89.19 92 LEU A CA 1
ATOM 728 C C . LEU A 1 92 ? -14.792 -2.107 14.020 1.00 89.19 92 LEU A C 1
ATOM 730 O O . LEU A 1 92 ? -14.526 -0.901 14.092 1.00 89.19 92 LEU A O 1
ATOM 734 N N . PRO A 1 93 ? -15.944 -2.600 14.520 1.00 85.00 93 PRO A N 1
ATOM 735 C CA . PRO A 1 93 ? -16.989 -1.749 15.093 1.00 85.00 93 PRO A CA 1
ATOM 736 C C . PRO A 1 93 ? -16.476 -0.852 16.222 1.00 85.00 93 PRO A C 1
ATOM 738 O O . PRO A 1 93 ? -16.870 0.304 16.327 1.00 85.00 93 PRO A O 1
ATOM 741 N N . GLN A 1 94 ? -15.546 -1.354 17.041 1.00 83.06 94 GLN A N 1
ATOM 742 C CA . GLN A 1 94 ? -14.933 -0.585 18.122 1.00 83.06 94 GLN A CA 1
ATOM 743 C C . GLN A 1 94 ? -14.110 0.602 17.600 1.00 83.06 94 GLN A C 1
ATOM 745 O O . GLN A 1 94 ? -14.163 1.689 18.183 1.00 83.06 94 GLN A O 1
ATOM 750 N N . THR A 1 95 ? -13.369 0.410 16.507 1.00 85.25 95 THR A N 1
ATOM 751 C CA . THR A 1 95 ? -12.598 1.472 15.855 1.00 85.25 95 THR A CA 1
ATOM 752 C C . THR A 1 95 ? -13.542 2.498 15.249 1.00 85.25 95 THR A C 1
ATOM 754 O O . THR A 1 95 ? -13.413 3.684 15.539 1.00 85.25 95 THR A O 1
ATOM 757 N N . GLN A 1 96 ? -14.556 2.053 14.503 1.00 87.31 96 GLN A N 1
ATOM 758 C CA . GLN A 1 96 ? -15.549 2.945 13.900 1.00 87.31 96 GLN A CA 1
ATOM 759 C C . GLN A 1 96 ? -16.321 3.756 14.940 1.00 87.31 96 GLN A C 1
ATOM 761 O O . GLN A 1 96 ? -16.521 4.956 14.767 1.00 87.31 96 GLN A O 1
ATOM 766 N N . GLU A 1 97 ? -16.718 3.131 16.044 1.00 85.94 97 GLU A N 1
ATOM 767 C CA . GLU A 1 97 ? -17.421 3.816 17.122 1.00 85.94 97 GLU A CA 1
ATOM 768 C C . GLU A 1 97 ? -16.506 4.818 17.836 1.00 85.94 97 GLU A C 1
ATOM 770 O O . GLU A 1 97 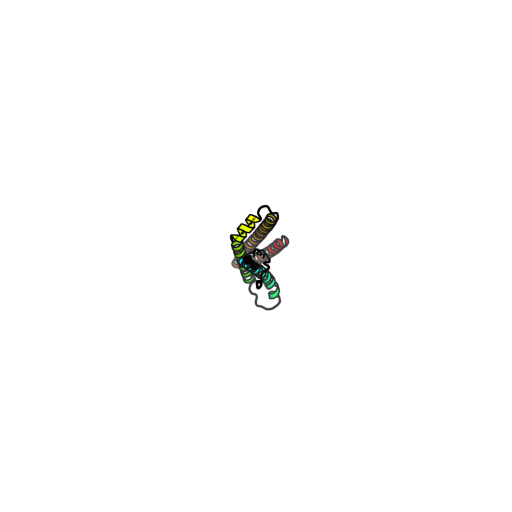? -16.917 5.930 18.160 1.00 85.94 97 GLU A O 1
ATOM 775 N N . SER A 1 98 ? -15.227 4.483 18.009 1.00 83.56 98 SER A N 1
ATOM 776 C CA . SER A 1 98 ? -14.238 5.424 18.542 1.00 83.56 98 SER A CA 1
ATOM 777 C C . SER A 1 98 ? -14.026 6.619 17.612 1.00 83.56 98 SER A C 1
ATOM 779 O O . SER A 1 98 ? -14.001 7.747 18.095 1.00 83.56 98 SER A O 1
ATOM 781 N N . LEU A 1 99 ? -13.961 6.397 16.296 1.00 84.44 99 LEU A N 1
ATOM 782 C CA . LEU A 1 99 ? -13.870 7.460 15.290 1.00 84.44 99 LEU A CA 1
ATOM 783 C C . LEU A 1 99 ? -15.122 8.347 15.272 1.00 84.44 99 LEU A C 1
ATOM 785 O O . LEU A 1 99 ? -15.008 9.568 15.193 1.00 84.44 99 LEU A O 1
ATOM 789 N N . ARG A 1 100 ? -16.318 7.758 15.403 1.00 84.81 100 ARG A N 1
ATOM 790 C CA . ARG A 1 100 ? -17.580 8.509 15.501 1.00 84.81 100 ARG A CA 1
ATOM 791 C C . ARG A 1 100 ? -17.624 9.400 16.733 1.00 84.81 100 ARG A C 1
ATOM 793 O O . ARG A 1 100 ? -18.021 10.554 16.611 1.00 84.81 100 ARG A O 1
ATOM 800 N N . ARG A 1 101 ? -17.183 8.898 17.891 1.00 83.75 101 ARG A N 1
ATOM 801 C CA . ARG A 1 101 ? -17.081 9.703 19.122 1.00 83.75 101 ARG A CA 1
ATOM 802 C C . ARG A 1 101 ? -16.077 10.844 18.999 1.00 83.75 101 ARG A C 1
ATOM 804 O O . ARG A 1 101 ? -16.229 11.861 19.662 1.00 83.75 101 ARG A O 1
ATOM 811 N N . LEU A 1 102 ? -15.056 10.669 18.168 1.00 82.31 102 LEU A N 1
ATOM 812 C CA . LEU A 1 102 ? -14.022 11.667 17.933 1.00 82.31 102 LEU A CA 1
ATOM 813 C C . LEU A 1 102 ? -14.453 12.748 16.918 1.00 82.31 102 LEU A C 1
ATOM 815 O O . LEU A 1 102 ? -13.766 13.758 16.777 1.00 82.31 102 LEU A O 1
ATOM 819 N N . LYS A 1 103 ? -15.582 12.565 16.217 1.00 77.12 103 LYS A N 1
ATOM 820 C CA . LYS A 1 103 ? 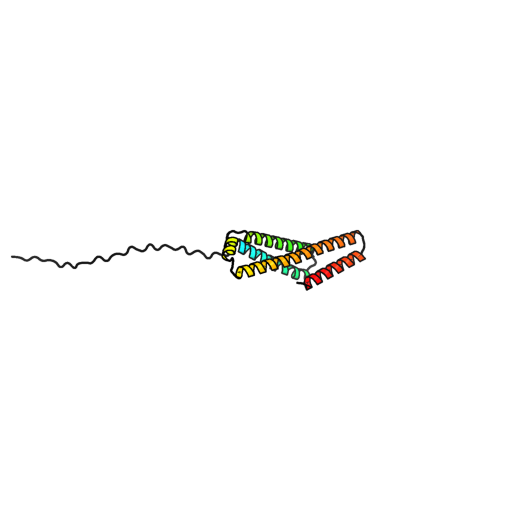-16.075 13.473 15.170 1.00 77.12 103 LYS A CA 1
ATOM 821 C C . LYS A 1 103 ? -16.235 14.904 15.702 1.00 77.12 103 LYS A C 1
ATOM 823 O O . LYS A 1 103 ? -16.974 15.134 16.653 1.00 77.12 103 LYS A O 1
ATOM 828 N N . GLY A 1 104 ? -15.566 15.862 15.056 1.00 72.62 104 GLY A N 1
ATOM 829 C CA . GLY A 1 104 ? -15.569 17.280 15.449 1.00 72.62 104 GLY A CA 1
ATOM 830 C C . GLY A 1 104 ? -14.475 17.673 16.451 1.00 72.62 104 GLY A C 1
ATOM 831 O O . GLY A 1 104 ? -14.412 18.829 16.856 1.00 72.62 104 GLY A O 1
ATOM 832 N N . CYS A 1 105 ? -13.609 16.738 16.848 1.00 79.56 105 CYS A N 1
ATOM 833 C CA . CYS A 1 105 ? -12.379 17.036 17.575 1.00 79.56 105 CYS A CA 1
ATOM 834 C C . CYS A 1 105 ? -11.222 17.246 16.588 1.00 79.56 105 CYS A C 1
ATOM 836 O O . CYS A 1 105 ? -11.087 16.470 15.641 1.00 79.56 105 CYS A O 1
ATOM 838 N N . CYS A 1 106 ? -10.323 18.195 16.874 1.00 79.38 106 CYS A N 1
ATOM 839 C CA . CYS A 1 106 ? -9.102 18.441 16.090 1.00 79.38 106 CYS A CA 1
ATOM 840 C C . CYS A 1 106 ? -8.244 17.173 15.885 1.00 79.38 106 CYS A C 1
ATOM 842 O O . CYS A 1 106 ? -7.476 17.069 14.932 1.00 79.38 106 CYS A O 1
ATOM 844 N N . SER A 1 107 ? -8.379 16.181 16.772 1.00 77.56 107 SER A N 1
ATOM 845 C CA . SER A 1 107 ? -7.710 14.882 16.653 1.00 77.56 107 SER A CA 1
ATOM 846 C C . SER A 1 107 ? -8.142 14.080 15.419 1.00 77.56 107 SER A C 1
ATOM 848 O O . SER A 1 107 ? -7.334 13.317 14.895 1.00 77.56 107 SER A O 1
ATOM 850 N N . VAL A 1 108 ? -9.385 14.231 14.942 1.00 83.00 108 VAL A N 1
ATOM 851 C CA . VAL A 1 108 ? -9.851 13.567 13.708 1.00 83.00 108 VAL A CA 1
ATOM 852 C C . VAL A 1 108 ? -9.260 14.220 12.477 1.00 83.00 108 VAL A C 1
ATOM 854 O O . VAL A 1 108 ? -8.875 13.502 11.560 1.00 83.00 108 VAL A O 1
ATOM 857 N N . ASP A 1 109 ? -9.146 15.545 12.471 1.00 84.38 109 ASP A N 1
ATOM 858 C CA . ASP A 1 109 ? -8.564 16.272 11.343 1.00 84.38 109 ASP A CA 1
ATOM 859 C C . ASP A 1 109 ? -7.090 15.895 11.167 1.00 84.38 109 ASP A C 1
ATOM 861 O O . ASP A 1 109 ? -6.668 15.574 10.061 1.00 84.38 109 ASP A O 1
ATOM 865 N N . ASN A 1 110 ? -6.331 15.802 12.267 1.00 88.62 110 ASN A N 1
ATOM 866 C CA . ASN A 1 110 ? -4.955 15.301 12.220 1.00 88.62 110 ASN A CA 1
ATOM 867 C C . ASN A 1 110 ? -4.887 13.843 11.738 1.00 88.62 110 ASN A C 1
ATOM 869 O O . ASN A 1 110 ? -4.026 13.491 10.941 1.00 88.62 110 ASN A O 1
ATOM 873 N N . LEU A 1 111 ? -5.795 12.976 12.198 1.00 87.00 111 LEU A N 1
ATOM 874 C CA . LEU A 1 111 ? -5.830 11.590 11.730 1.00 87.00 111 LEU A CA 1
ATOM 875 C C . LEU A 1 111 ? -6.097 11.516 10.219 1.00 87.00 111 LEU A C 1
ATOM 877 O O . LEU A 1 111 ? -5.421 10.766 9.516 1.00 87.00 111 LEU A O 1
ATOM 881 N N . LEU A 1 112 ? -7.061 12.293 9.726 1.00 88.94 112 LEU A N 1
ATOM 882 C CA . LEU A 1 112 ? -7.393 12.377 8.307 1.00 88.94 112 LEU A CA 1
ATOM 883 C C . LEU A 1 112 ? -6.214 12.906 7.483 1.00 88.94 112 LEU A C 1
ATOM 885 O O . LEU A 1 112 ? -5.915 12.337 6.437 1.00 88.94 112 LEU A O 1
ATOM 889 N N . ASP A 1 113 ? -5.522 13.935 7.972 1.00 91.94 113 ASP A N 1
ATOM 890 C CA . ASP A 1 113 ? -4.310 14.475 7.351 1.00 91.94 113 ASP A CA 1
ATOM 891 C C . ASP A 1 113 ? -3.222 13.398 7.193 1.00 91.94 113 ASP A C 1
ATOM 893 O O . ASP A 1 113 ? -2.680 13.210 6.102 1.00 91.94 113 ASP A O 1
ATOM 897 N N . GLN A 1 114 ? -2.982 12.585 8.232 1.00 90.94 114 GLN A N 1
ATOM 898 C CA . GLN A 1 114 ? -2.033 11.469 8.134 1.00 90.94 114 GLN A CA 1
ATOM 899 C C . GLN A 1 114 ? -2.457 10.421 7.092 1.00 90.94 114 GLN A C 1
ATOM 901 O O . GLN A 1 114 ? -1.603 9.884 6.383 1.00 90.94 114 GLN A O 1
ATOM 906 N N . PHE A 1 115 ? -3.756 10.128 6.966 1.00 90.06 115 PHE A N 1
ATOM 907 C CA . PHE A 1 115 ? -4.259 9.209 5.939 1.00 90.06 115 PHE A CA 1
ATOM 908 C C . PHE A 1 115 ? -4.139 9.777 4.523 1.00 90.06 115 PHE A C 1
ATOM 910 O O . PHE A 1 115 ? -3.786 9.032 3.609 1.00 90.06 115 PHE A O 1
ATOM 917 N N . LEU A 1 116 ? -4.397 11.073 4.334 1.00 93.62 116 LEU A N 1
ATOM 918 C CA . LEU A 1 116 ? -4.204 11.747 3.048 1.00 93.62 116 LEU A CA 1
ATOM 919 C C . LEU A 1 116 ? -2.734 11.705 2.635 1.00 93.62 116 LEU A C 1
ATOM 921 O O . LEU A 1 116 ? -2.417 11.232 1.547 1.00 93.62 116 LEU A O 1
ATOM 925 N N . ARG A 1 117 ? -1.827 12.056 3.550 1.00 93.62 117 ARG A N 1
ATOM 926 C CA . ARG A 1 117 ? -0.386 11.973 3.303 1.00 93.62 117 ARG A CA 1
ATOM 927 C C . ARG A 1 117 ? 0.072 10.547 2.995 1.00 93.62 117 ARG A C 1
ATOM 929 O O . ARG A 1 117 ? 0.919 10.343 2.129 1.00 93.62 117 ARG A O 1
ATOM 936 N N . PHE A 1 118 ? -0.490 9.545 3.671 1.00 88.56 118 PHE A N 1
ATOM 937 C CA . PHE A 1 118 ? -0.242 8.141 3.338 1.00 88.56 118 PHE A CA 1
ATOM 938 C C . PHE A 1 118 ? -0.723 7.791 1.921 1.00 88.56 118 PHE A C 1
ATOM 940 O O . PHE A 1 118 ? 0.008 7.132 1.180 1.00 88.56 118 PHE A O 1
ATOM 947 N N . ALA A 1 119 ? -1.912 8.250 1.523 1.00 90.62 119 ALA A N 1
ATOM 948 C CA . ALA A 1 119 ? -2.449 8.034 0.183 1.00 90.62 119 ALA A CA 1
ATOM 949 C C . ALA A 1 119 ? -1.596 8.711 -0.904 1.00 90.62 119 ALA A C 1
ATOM 951 O O . ALA A 1 119 ? -1.349 8.094 -1.941 1.00 90.62 119 ALA A O 1
ATOM 952 N N . ASP A 1 120 ? -1.082 9.916 -0.651 1.00 92.12 120 ASP A N 1
ATOM 953 C CA . ASP A 1 120 ? -0.176 10.624 -1.564 1.00 92.12 120 ASP A CA 1
ATOM 954 C C . ASP A 1 120 ? 1.135 9.853 -1.760 1.00 92.12 120 ASP A C 1
ATOM 956 O O . ASP A 1 120 ? 1.547 9.582 -2.891 1.00 92.12 120 ASP A O 1
ATOM 960 N N . ILE A 1 121 ? 1.758 9.413 -0.659 1.00 89.38 121 ILE A N 1
ATOM 961 C CA . ILE A 1 121 ? 2.978 8.592 -0.695 1.00 89.38 121 ILE A CA 1
ATOM 962 C C . ILE A 1 121 ? 2.717 7.280 -1.441 1.00 89.38 121 ILE A C 1
ATOM 964 O O . ILE A 1 121 ? 3.530 6.863 -2.269 1.00 89.38 121 ILE A O 1
ATOM 968 N N . TYR A 1 122 ? 1.578 6.631 -1.188 1.00 86.88 122 TYR A N 1
ATOM 969 C CA . TYR A 1 122 ? 1.184 5.422 -1.907 1.00 86.88 122 TYR A CA 1
ATOM 970 C C . TYR A 1 122 ? 0.977 5.688 -3.405 1.00 86.88 122 TYR A C 1
ATOM 972 O O . TYR A 1 122 ? 1.360 4.863 -4.237 1.00 86.88 122 TYR A O 1
ATOM 980 N N . GLY A 1 123 ? 0.422 6.847 -3.765 1.00 89.94 123 GLY A N 1
ATOM 981 C CA . GLY A 1 123 ? 0.286 7.306 -5.144 1.00 89.94 123 GLY A CA 1
ATOM 982 C C . GLY A 1 123 ? 1.638 7.416 -5.846 1.00 89.94 123 GLY A C 1
ATOM 983 O O . GLY A 1 123 ? 1.829 6.805 -6.901 1.00 89.94 123 GLY A O 1
ATOM 984 N N . ILE A 1 124 ? 2.599 8.104 -5.222 1.00 90.19 124 ILE A N 1
ATOM 985 C CA . ILE A 1 124 ? 3.979 8.222 -5.719 1.00 90.19 124 ILE A CA 1
ATOM 986 C C . ILE A 1 124 ? 4.595 6.831 -5.875 1.00 90.19 124 ILE A C 1
ATOM 988 O O . ILE A 1 124 ? 5.050 6.464 -6.959 1.00 90.19 124 ILE A O 1
ATOM 992 N N . PHE A 1 125 ? 4.531 6.012 -4.828 1.00 86.75 125 PHE A N 1
ATOM 993 C CA . PHE A 1 125 ? 5.031 4.642 -4.845 1.00 86.75 125 PHE A CA 1
ATOM 994 C C . PHE A 1 125 ? 4.445 3.828 -6.013 1.00 86.75 125 PHE A C 1
ATOM 996 O O . PHE A 1 125 ? 5.185 3.190 -6.766 1.00 86.75 125 PHE A O 1
ATOM 1003 N N . ARG A 1 126 ? 3.127 3.897 -6.228 1.00 87.19 126 ARG A N 1
ATOM 1004 C CA . ARG A 1 126 ? 2.447 3.218 -7.337 1.00 87.19 126 ARG A CA 1
ATOM 1005 C C . ARG A 1 126 ? 2.954 3.701 -8.694 1.00 87.19 126 ARG A C 1
ATOM 1007 O O . ARG A 1 126 ? 3.181 2.869 -9.573 1.00 87.19 126 ARG A O 1
ATOM 1014 N N . THR A 1 127 ? 3.146 5.009 -8.876 1.00 89.88 127 THR A N 1
ATOM 1015 C CA . THR A 1 127 ? 3.708 5.550 -10.125 1.00 89.88 127 THR A CA 1
ATOM 1016 C C . THR A 1 127 ? 5.136 5.065 -10.370 1.00 89.88 127 THR A C 1
ATOM 1018 O O . THR A 1 127 ? 5.437 4.631 -11.481 1.00 89.88 127 THR A O 1
ATOM 1021 N N . SER A 1 128 ? 5.978 5.009 -9.335 1.00 85.75 128 SER A N 1
ATOM 1022 C CA . SER A 1 128 ? 7.348 4.494 -9.431 1.00 85.75 128 SER A CA 1
ATOM 1023 C C . SER A 1 128 ? 7.390 3.008 -9.792 1.00 85.75 128 SER A C 1
ATOM 1025 O O . SER A 1 128 ? 8.181 2.602 -10.640 1.00 85.75 128 SER A O 1
ATOM 1027 N N . VAL A 1 129 ? 6.508 2.184 -9.213 1.00 85.06 129 VAL A N 1
ATOM 1028 C CA . VAL A 1 129 ? 6.404 0.758 -9.573 1.00 85.06 129 VAL A CA 1
ATOM 1029 C C . VAL A 1 129 ? 5.966 0.580 -11.027 1.00 85.06 129 VAL A C 1
ATOM 1031 O O . VAL A 1 129 ? 6.493 -0.284 -11.728 1.00 85.06 129 VAL A O 1
ATOM 1034 N N . LEU A 1 130 ? 5.019 1.390 -11.508 1.00 87.94 130 LEU A N 1
ATOM 1035 C CA . LEU A 1 130 ? 4.598 1.354 -12.911 1.00 87.94 130 LEU A CA 1
ATOM 1036 C C . LEU A 1 130 ? 5.733 1.764 -13.858 1.00 87.94 130 LEU A C 1
ATOM 1038 O O . LEU A 1 130 ? 5.949 1.081 -14.859 1.00 87.94 130 LEU A O 1
ATOM 1042 N N . ALA A 1 131 ? 6.484 2.815 -13.519 1.00 86.44 131 ALA A N 1
ATOM 1043 C CA . ALA A 1 131 ? 7.658 3.240 -14.278 1.00 86.44 131 ALA A CA 1
ATOM 1044 C C . ALA A 1 131 ? 8.723 2.132 -14.331 1.00 86.44 131 ALA A C 1
ATOM 1046 O O . ALA A 1 131 ? 9.167 1.759 -15.413 1.00 86.44 131 ALA A O 1
ATOM 1047 N N . LEU A 1 132 ? 9.036 1.507 -13.190 1.00 84.44 132 LEU A N 1
ATOM 1048 C CA . LEU A 1 132 ? 9.985 0.392 -13.122 1.00 84.44 132 LEU A CA 1
ATOM 1049 C C . LEU A 1 132 ? 9.566 -0.787 -14.013 1.00 84.44 132 LEU A C 1
ATOM 1051 O O . LEU A 1 132 ? 10.400 -1.388 -14.691 1.00 84.44 132 LEU A O 1
ATOM 1055 N N . LYS A 1 133 ? 8.271 -1.126 -14.040 1.00 85.69 133 LYS A N 1
ATOM 1056 C CA . LYS A 1 133 ? 7.749 -2.175 -14.930 1.00 85.69 133 LYS A CA 1
ATOM 1057 C C . LYS A 1 133 ? 7.918 -1.812 -16.405 1.00 85.69 133 LYS A C 1
ATOM 1059 O O . LYS A 1 133 ? 8.254 -2.688 -17.204 1.00 85.69 133 LYS A O 1
ATOM 1064 N N . GLN A 1 134 ? 7.686 -0.550 -16.762 1.00 86.50 134 GLN A N 1
ATOM 1065 C CA . GLN A 1 134 ? 7.867 -0.061 -18.126 1.00 86.50 134 GLN A CA 1
ATOM 1066 C C . GLN A 1 134 ? 9.339 -0.136 -18.548 1.00 86.50 134 GLN A C 1
ATOM 1068 O O . GLN A 1 134 ? 9.639 -0.661 -19.622 1.00 86.50 134 GLN A O 1
ATOM 1073 N N . ASP A 1 135 ? 10.248 0.306 -17.681 1.00 82.25 135 ASP A N 1
ATOM 1074 C CA . ASP A 1 135 ? 11.692 0.255 -17.915 1.00 82.25 135 ASP A CA 1
ATOM 1075 C C . ASP A 1 135 ? 12.184 -1.188 -18.063 1.00 82.25 135 ASP A C 1
ATOM 1077 O O . ASP A 1 135 ? 12.928 -1.502 -18.993 1.00 82.25 135 ASP A O 1
ATOM 1081 N N . HIS A 1 136 ? 11.707 -2.100 -17.208 1.00 83.88 136 HIS A N 1
ATOM 1082 C CA . HIS A 1 136 ? 12.022 -3.524 -17.312 1.00 83.88 136 HIS A CA 1
ATOM 1083 C C . HIS A 1 136 ? 11.556 -4.120 -18.648 1.00 83.88 136 HIS A C 1
ATOM 1085 O O . HIS A 1 136 ? 12.315 -4.829 -19.311 1.00 83.88 136 HIS A O 1
ATOM 1091 N N . SER A 1 137 ? 10.333 -3.800 -19.082 1.00 82.62 137 SER A N 1
ATOM 1092 C CA . SER A 1 137 ? 9.818 -4.242 -20.381 1.00 82.62 137 SER A CA 1
ATOM 1093 C C . SER A 1 137 ? 10.638 -3.672 -21.542 1.00 82.62 137 SER A C 1
ATOM 1095 O O . SER A 1 137 ? 10.950 -4.395 -22.488 1.00 82.62 137 SER A O 1
ATOM 1097 N N . ALA A 1 138 ? 11.005 -2.389 -21.488 1.00 82.12 138 ALA A N 1
ATOM 1098 C CA . ALA A 1 138 ? 11.821 -1.746 -22.515 1.00 82.12 138 ALA A CA 1
ATOM 1099 C C . ALA A 1 138 ? 13.217 -2.386 -22.608 1.00 82.12 138 ALA A C 1
ATOM 1101 O O . ALA A 1 138 ? 13.672 -2.712 -23.707 1.00 82.12 138 ALA A O 1
ATOM 1102 N N . ALA A 1 139 ? 13.851 -2.646 -21.462 1.00 81.00 139 ALA A N 1
ATOM 1103 C CA . ALA A 1 139 ? 15.125 -3.351 -21.382 1.00 81.00 139 ALA A CA 1
ATOM 1104 C C . ALA A 1 139 ? 15.020 -4.777 -21.950 1.00 81.00 139 ALA A C 1
ATOM 1106 O O . ALA A 1 139 ? 15.858 -5.192 -22.752 1.00 81.00 139 ALA A O 1
ATOM 1107 N N . GLN A 1 140 ? 13.957 -5.516 -21.613 1.00 81.00 140 GLN A N 1
ATOM 1108 C CA . GLN A 1 140 ? 13.726 -6.864 -22.139 1.00 81.00 140 GLN A CA 1
ATOM 1109 C C . GLN A 1 140 ? 13.551 -6.871 -23.667 1.00 81.00 140 GLN A C 1
ATOM 1111 O O . GLN A 1 140 ? 14.078 -7.753 -24.350 1.00 81.00 140 GLN A O 1
ATOM 1116 N N . VAL A 1 141 ? 12.841 -5.887 -24.226 1.00 81.88 141 VAL A N 1
ATOM 1117 C CA . VAL A 1 141 ? 12.689 -5.733 -25.681 1.00 81.88 141 VAL A CA 1
ATOM 1118 C C . VAL A 1 141 ? 14.030 -5.408 -26.342 1.00 81.88 141 VAL A C 1
ATOM 1120 O O . VAL A 1 141 ? 14.363 -6.014 -27.361 1.00 81.88 141 VAL A O 1
ATOM 1123 N N . ALA A 1 142 ? 14.822 -4.503 -25.763 1.00 78.19 142 ALA A N 1
ATOM 1124 C CA . ALA A 1 142 ? 16.142 -4.144 -26.280 1.00 78.19 142 ALA A CA 1
ATOM 1125 C C . ALA A 1 142 ? 17.106 -5.347 -26.293 1.00 78.19 142 ALA A C 1
ATOM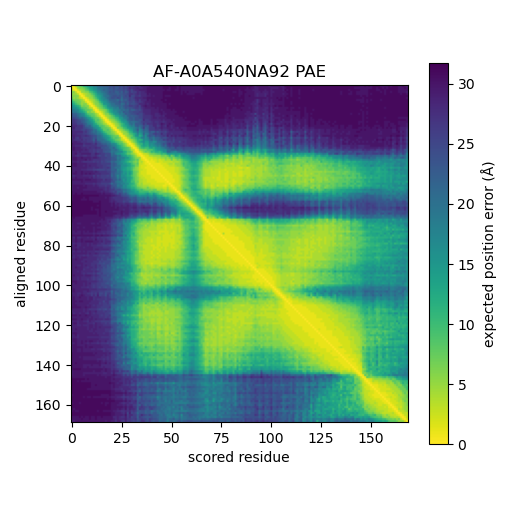 1127 O O . ALA A 1 142 ? 17.791 -5.573 -27.294 1.00 78.19 142 ALA A O 1
ATOM 1128 N N . LEU A 1 143 ? 17.078 -6.175 -25.238 1.00 78.94 143 LEU A N 1
ATOM 1129 C CA . LEU A 1 143 ? 17.834 -7.431 -25.159 1.00 78.94 143 LEU A CA 1
ATOM 1130 C C . LEU A 1 143 ? 17.421 -8.419 -26.257 1.00 78.94 143 LEU A C 1
ATOM 1132 O O . LEU A 1 143 ? 18.278 -8.978 -26.940 1.00 78.94 143 LEU A O 1
ATOM 1136 N N . ARG A 1 144 ? 16.112 -8.602 -26.489 1.00 79.94 144 ARG A N 1
ATOM 1137 C CA . ARG A 1 144 ? 15.611 -9.477 -27.569 1.00 79.94 144 ARG A CA 1
ATOM 1138 C C . ARG A 1 144 ? 16.028 -8.994 -28.957 1.00 79.94 144 ARG A C 1
ATOM 1140 O O . ARG A 1 144 ? 16.242 -9.815 -29.842 1.00 79.94 144 ARG A O 1
ATOM 1147 N N . LYS A 1 145 ? 16.154 -7.679 -29.147 1.00 80.81 145 LYS A N 1
ATOM 1148 C CA . LYS A 1 145 ? 16.585 -7.073 -30.413 1.00 80.81 145 LYS A CA 1
ATOM 1149 C C . LYS A 1 145 ? 18.111 -7.051 -30.602 1.00 80.81 145 LYS A C 1
ATOM 1151 O O . LYS A 1 145 ? 18.539 -6.602 -31.658 1.00 80.81 145 LYS A O 1
ATOM 1156 N N . ARG A 1 146 ? 18.914 -7.533 -29.633 1.00 74.88 146 ARG A N 1
ATOM 1157 C CA . ARG A 1 146 ? 20.398 -7.469 -29.633 1.00 74.88 146 ARG A CA 1
ATOM 1158 C C . ARG A 1 146 ? 20.946 -6.056 -29.901 1.00 74.88 146 ARG A C 1
ATOM 1160 O O . ARG A 1 146 ? 21.977 -5.885 -30.542 1.00 74.88 146 ARG A O 1
ATOM 1167 N N . ASN A 1 147 ? 20.238 -5.032 -29.424 1.00 71.81 147 ASN A N 1
ATOM 1168 C CA . ASN A 1 147 ? 20.645 -3.638 -29.581 1.00 71.81 147 ASN A CA 1
ATOM 1169 C C . ASN A 1 147 ? 21.343 -3.156 -28.304 1.00 71.81 147 ASN A C 1
ATOM 1171 O O . ASN A 1 147 ? 20.716 -2.514 -27.460 1.00 71.81 147 ASN A O 1
ATOM 1175 N N . ASP A 1 148 ? 22.635 -3.448 -28.166 1.00 72.00 148 ASP A N 1
ATOM 1176 C CA . ASP A 1 148 ? 23.409 -3.160 -26.946 1.00 72.00 148 ASP A CA 1
ATOM 1177 C C . ASP A 1 148 ? 23.395 -1.668 -26.557 1.00 72.00 148 ASP A C 1
ATOM 1179 O O . ASP A 1 148 ? 23.320 -1.321 -25.377 1.00 72.00 148 ASP A O 1
ATOM 1183 N N . SER A 1 149 ? 23.352 -0.767 -27.544 1.00 74.00 149 SER A N 1
ATOM 1184 C CA . SER A 1 149 ? 23.210 0.680 -27.329 1.00 74.00 149 SER A CA 1
ATOM 1185 C C . SER A 1 149 ? 21.857 1.067 -26.716 1.00 74.00 149 SER A C 1
ATOM 1187 O O . SER A 1 149 ? 21.784 1.950 -25.863 1.00 74.00 149 SER A O 1
ATOM 1189 N N . GLN A 1 150 ? 20.779 0.382 -27.102 1.00 70.31 150 GLN A N 1
ATOM 1190 C CA . GLN A 1 150 ? 19.434 0.617 -26.579 1.00 70.31 150 GLN A CA 1
ATOM 1191 C C . GLN A 1 150 ? 19.284 0.062 -25.155 1.00 70.31 150 GLN A C 1
ATOM 1193 O O . GLN A 1 150 ? 18.622 0.680 -24.320 1.00 70.31 150 GLN A O 1
ATOM 1198 N N . VAL A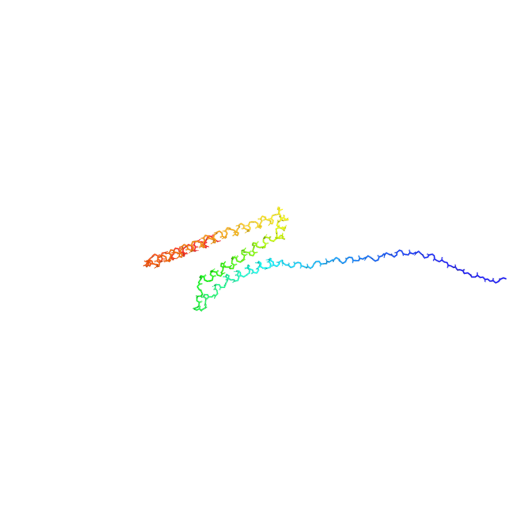 1 151 ? 19.938 -1.067 -24.860 1.00 72.19 151 VAL A N 1
ATOM 1199 C CA . VAL A 1 151 ? 20.011 -1.635 -23.506 1.00 72.19 151 VAL A CA 1
ATOM 1200 C C . VAL A 1 151 ? 20.737 -0.667 -22.568 1.00 72.19 151 VAL A C 1
ATOM 1202 O O . VAL A 1 151 ? 20.200 -0.324 -21.513 1.00 72.19 151 VAL A O 1
ATOM 1205 N N . ALA A 1 152 ? 21.901 -0.149 -22.974 1.00 74.25 152 ALA A N 1
ATOM 1206 C CA . ALA A 1 152 ? 22.656 0.824 -22.185 1.00 74.25 152 ALA A CA 1
ATOM 1207 C C . ALA A 1 152 ? 21.844 2.101 -21.890 1.00 74.25 152 ALA A C 1
ATOM 1209 O O . ALA A 1 152 ? 21.792 2.548 -20.744 1.00 74.25 152 ALA A O 1
ATOM 1210 N N . LEU A 1 153 ? 21.142 2.646 -22.890 1.00 76.44 153 LEU A N 1
ATOM 1211 C CA . LEU A 1 153 ? 20.272 3.817 -22.713 1.00 76.44 153 LEU A CA 1
ATOM 1212 C C . LEU A 1 153 ? 19.111 3.550 -21.746 1.00 76.44 153 LEU A C 1
ATOM 1214 O O . LEU A 1 153 ? 18.818 4.391 -20.898 1.00 76.44 153 LEU A O 1
ATOM 1218 N N . SER A 1 154 ? 18.475 2.377 -21.826 1.00 73.75 154 SER A N 1
ATOM 1219 C CA . SER A 1 154 ? 17.386 2.017 -20.907 1.00 73.75 154 SER A CA 1
ATOM 1220 C C . SER A 1 154 ? 17.850 1.927 -19.448 1.00 73.75 154 SER A C 1
ATOM 1222 O O . SER A 1 154 ? 17.156 2.407 -18.553 1.00 73.75 154 SER A O 1
ATOM 1224 N N . LEU A 1 155 ? 19.060 1.413 -19.203 1.00 76.81 155 LEU A N 1
ATOM 1225 C CA . LEU A 1 155 ? 19.649 1.340 -17.865 1.00 76.81 155 LEU A CA 1
ATOM 1226 C C . LEU A 1 155 ? 19.984 2.730 -17.300 1.00 76.81 155 LEU A C 1
ATOM 1228 O O . LEU A 1 155 ? 19.767 2.987 -16.114 1.00 76.81 155 LEU A O 1
ATOM 1232 N N . ILE A 1 156 ? 20.501 3.630 -18.143 1.00 77.31 156 ILE A N 1
ATOM 1233 C CA . ILE A 1 156 ? 20.799 5.018 -17.762 1.00 77.31 156 ILE A CA 1
ATOM 1234 C C . ILE A 1 156 ? 19.506 5.749 -17.392 1.00 77.31 156 ILE A C 1
ATOM 1236 O O . ILE A 1 156 ? 19.443 6.373 -16.335 1.00 77.31 156 ILE A O 1
ATOM 1240 N N . ASN A 1 157 ? 18.459 5.615 -18.208 1.00 76.75 157 ASN A N 1
ATOM 1241 C CA . ASN A 1 157 ? 17.170 6.255 -17.952 1.00 76.75 157 ASN A CA 1
ATOM 1242 C C . ASN A 1 157 ? 16.522 5.746 -16.659 1.00 76.75 157 ASN A C 1
ATOM 1244 O O . ASN A 1 157 ? 16.078 6.559 -15.848 1.00 76.75 157 ASN A O 1
ATOM 1248 N N . ALA A 1 158 ? 16.549 4.431 -16.416 1.00 75.56 158 ALA A N 1
ATOM 1249 C CA . ALA A 1 158 ? 16.051 3.844 -15.173 1.00 75.56 158 ALA A CA 1
ATOM 1250 C C . ALA A 1 158 ? 16.800 4.396 -13.947 1.00 75.56 158 ALA A C 1
ATOM 1252 O O . ALA A 1 158 ? 16.181 4.766 -12.950 1.00 75.56 158 ALA A O 1
ATOM 1253 N N . ARG A 1 159 ? 18.134 4.532 -14.030 1.00 74.44 159 ARG A N 1
ATOM 1254 C CA . ARG A 1 159 ? 18.951 5.150 -12.969 1.00 74.44 159 ARG A CA 1
ATOM 1255 C C . ARG A 1 159 ? 18.595 6.616 -12.731 1.00 74.44 159 ARG A C 1
ATOM 1257 O O . ARG A 1 159 ? 18.421 7.009 -11.583 1.00 74.44 159 ARG A O 1
ATOM 1264 N N . VAL A 1 160 ? 18.482 7.416 -13.790 1.00 73.56 160 VAL A N 1
ATOM 1265 C CA . VAL A 1 160 ? 18.156 8.849 -13.690 1.00 73.56 160 VAL A CA 1
ATOM 1266 C C . VAL A 1 160 ? 16.756 9.053 -13.105 1.00 73.56 160 VAL A C 1
ATOM 1268 O O . VAL A 1 160 ? 16.566 9.912 -12.248 1.00 73.56 160 VAL A O 1
ATOM 1271 N N . SER A 1 161 ? 15.791 8.223 -13.500 1.00 71.94 161 SER A N 1
ATOM 1272 C CA . SER A 1 161 ? 14.426 8.252 -12.966 1.00 71.94 161 SER A CA 1
ATOM 1273 C C . SER A 1 161 ? 14.380 7.924 -11.468 1.00 71.94 161 SER A C 1
ATOM 1275 O O . SER A 1 161 ? 13.714 8.614 -10.694 1.00 71.94 161 SER A O 1
ATOM 1277 N N . LEU A 1 162 ? 15.157 6.928 -11.026 1.00 71.44 162 LEU A N 1
ATOM 1278 C CA . LEU A 1 162 ? 15.287 6.568 -9.609 1.00 71.44 162 LEU A CA 1
ATOM 1279 C C . LEU A 1 162 ? 15.921 7.702 -8.785 1.00 71.44 162 LEU A C 1
ATOM 1281 O O . LEU A 1 162 ? 15.468 7.997 -7.684 1.00 71.44 162 LEU A O 1
ATOM 1285 N N . LEU A 1 163 ? 16.934 8.384 -9.329 1.00 73.75 163 LEU A N 1
ATOM 1286 C CA . LEU A 1 163 ? 17.565 9.523 -8.656 1.00 73.75 163 LEU A CA 1
ATOM 1287 C C . LEU A 1 163 ? 16.621 10.728 -8.559 1.00 73.75 163 LEU A C 1
ATOM 1289 O O . LEU A 1 163 ? 16.504 11.323 -7.491 1.00 73.75 163 LEU A O 1
ATOM 1293 N N . ASN A 1 164 ? 15.894 11.053 -9.628 1.00 69.25 164 ASN A N 1
ATOM 1294 C CA . ASN A 1 164 ? 14.951 12.174 -9.630 1.00 69.25 164 ASN A CA 1
ATOM 1295 C C . ASN A 1 164 ? 13.764 11.939 -8.688 1.00 69.25 164 ASN A C 1
ATOM 1297 O O . ASN A 1 164 ? 13.351 12.853 -7.980 1.00 69.25 164 ASN A O 1
ATOM 1301 N N . THR A 1 165 ? 13.240 10.712 -8.640 1.00 62.25 165 THR A N 1
ATOM 1302 C CA . THR A 1 165 ? 12.143 10.352 -7.726 1.00 62.25 165 THR A CA 1
ATOM 1303 C C . THR A 1 165 ? 12.579 10.367 -6.261 1.00 62.25 165 THR A C 1
ATOM 1305 O O . THR A 1 165 ? 11.812 10.817 -5.417 1.00 62.25 165 THR A O 1
ATOM 1308 N N . LEU A 1 166 ? 13.817 9.964 -5.953 1.00 59.81 166 LEU A N 1
ATOM 1309 C CA . LEU A 1 166 ? 14.394 10.088 -4.607 1.00 59.81 166 LEU A CA 1
ATOM 1310 C C . LEU A 1 166 ? 14.723 11.534 -4.208 1.00 59.81 166 LEU A C 1
ATOM 1312 O O . LEU A 1 166 ? 14.784 11.824 -3.022 1.00 59.81 166 LEU A O 1
ATOM 1316 N N . THR A 1 167 ? 14.938 12.431 -5.173 1.00 59.94 167 THR A N 1
ATOM 1317 C CA . THR A 1 167 ? 15.219 13.858 -4.913 1.00 59.94 167 THR A CA 1
ATOM 1318 C C . THR A 1 167 ? 13.941 14.658 -4.615 1.00 59.94 167 THR A C 1
ATOM 1320 O O . THR A 1 167 ? 14.010 15.748 -4.056 1.00 59.94 167 THR A O 1
ATOM 1323 N N . LEU A 1 168 ? 12.771 14.129 -4.994 1.00 49.06 168 LEU A N 1
ATOM 1324 C CA . LEU A 1 168 ? 11.454 14.749 -4.795 1.00 49.06 168 LEU A CA 1
ATOM 1325 C C . LEU A 1 168 ? 10.712 14.256 -3.538 1.00 49.06 168 LEU A C 1
ATOM 1327 O O . LEU A 1 168 ? 9.596 14.714 -3.290 1.00 49.06 168 LEU A O 1
ATOM 1331 N N . LEU A 1 169 ? 11.305 13.332 -2.775 1.00 48.78 169 LEU A N 1
ATOM 1332 C CA . LEU A 1 169 ? 10.780 12.803 -1.511 1.00 48.78 169 LEU A CA 1
ATOM 1333 C C . LEU A 1 169 ? 11.514 13.427 -0.317 1.00 48.78 169 LEU A C 1
ATOM 1335 O O . LEU A 1 169 ? 10.839 13.690 0.704 1.00 48.78 169 LEU A O 1
#

Solvent-accessible surface area (backbone atoms only — not comparable to full-atom values): 10252 Å² total; per-residue (Å²): 136,86,87,82,87,89,82,93,81,83,86,77,76,82,76,82,78,73,76,81,78,78,76,75,80,74,79,77,77,71,84,81,66,75,53,70,57,59,50,50,43,51,48,42,51,53,51,52,56,54,52,64,57,53,63,76,63,51,80,78,62,74,95,70,77,73,52,70,65,56,60,48,52,51,53,52,49,53,50,50,51,40,53,50,44,49,51,55,46,57,67,33,67,70,45,45,51,52,52,57,72,37,61,93,41,74,68,46,57,54,52,50,50,53,50,51,54,49,50,53,52,49,49,52,51,52,52,51,53,52,48,51,52,51,45,52,51,51,33,53,51,24,58,76,67,71,36,67,70,55,32,54,49,42,54,50,50,51,51,52,51,54,52,54,57,63,73,77,108

Organism: Malus baccata (NCBI:txid106549)

Mean predicted aligned error: 16.06 Å

Radius of gyration: 36.46 Å; Cα contacts (8 Å, |Δi|>4): 45; chains: 1; bounding box: 74×34×140 Å

InterPro domains:
  IPR004320 Protein BPS1, chloroplastic [PF03087] (75-149)

Sequence (169 aa):
MNPSNIPNNRNHRPSKVRPPLSRHTRSISLPTGPHPFISHLKEHIASLQSFKYSYSTTNSSSSSSAPFSDWLCEGLTRLKDLHHCLDDTLRLPQTQESLRRLKGCCSVDNLLDQFLRFADIYGIFRTSVLALKQDHSAAQVALRKRNDSQVALSLINARVSLLNTLTLL

Foldseek 3Di:
DDDDDDDDDDDDDDDPPDPPPPPPPPDDPDPPDPDVLVVVLVVLVVVLVVLVVVVVPVVVDDDDCPDVVVSVVVSVVSVVVSVVSVVVCCPDPVNVVVLVVCPPPVVNVVVVVVVVVVVVVVVLVVVLVVVVVVLVVQLVVCVVVVPVVSNVVSVVVNVVVVVVSVVVD

Secondary structure (DSSP, 8-state):
------------PPP--PPP--------PPP-PPPHHHHHHHHHHHHHHHHHHHHHHHTTS-S----HHHHHHHHHHHHHHHHHHHHHHHHSHHHHHHHHHHTTSHHHHHHHHHHHHHHHHHHHHHHHHHHHHHHHHHHHHHHHTT-HHHHHHHHHHHHHHHHHHHH--